Protein AF-G5A2G3-F1 (afdb_monomer_lite)

Radius of gyration: 14.89 Å; chains: 1; bounding box: 32×21×35 Å

Foldseek 3Di:
DVQPPDDADDDVRVVVCQCCPPSNPCVVVSVVVVVVDLQQDDADPVVRHGDHDDD

Structure (mmCIF, N/CA/C/O backbone):
data_AF-G5A2G3-F1
#
_entry.id   AF-G5A2G3-F1
#
loop_
_atom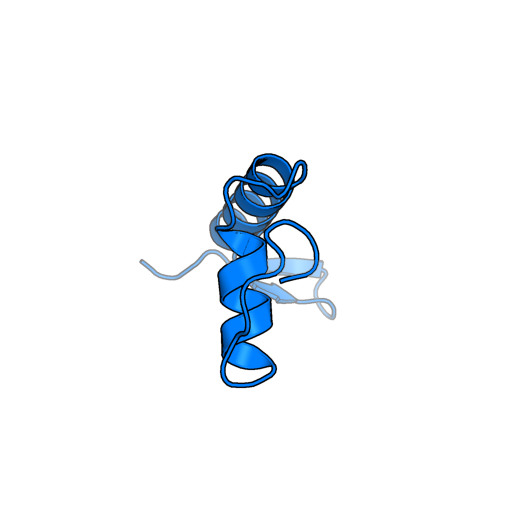_site.group_PDB
_atom_site.id
_atom_site.type_symbol
_atom_site.label_atom_id
_atom_site.label_alt_id
_atom_site.label_comp_id
_atom_site.label_asym_id
_atom_site.label_entity_id
_atom_site.label_seq_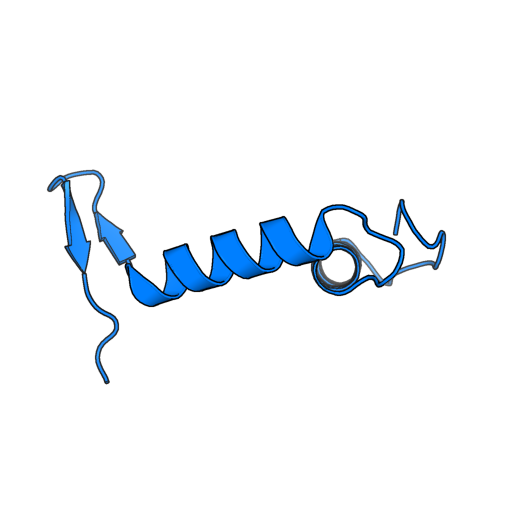id
_atom_site.pdbx_PDB_ins_code
_atom_site.Cartn_x
_atom_site.Cartn_y
_atom_site.Cartn_z
_atom_site.occupancy
_atom_site.B_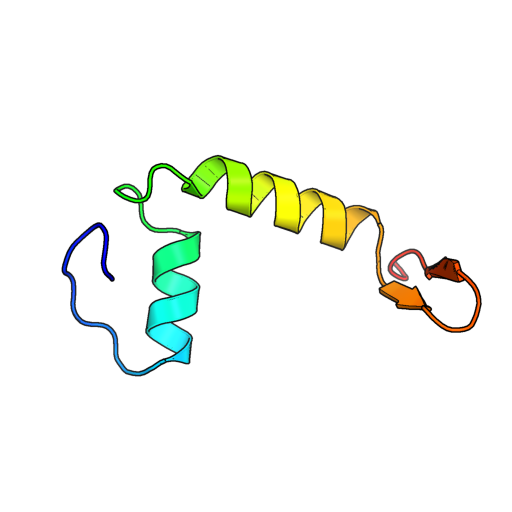iso_or_equiv
_atom_site.auth_seq_id
_atom_site.auth_comp_id
_atom_site.auth_asym_id
_atom_site.auth_atom_id
_atom_site.pdbx_PDB_model_num
ATOM 1 N N . CYS A 1 1 ? 8.582 -6.005 -9.642 1.00 89.81 1 CYS A N 1
ATOM 2 C CA . CYS A 1 1 ? 7.265 -5.336 -9.636 1.00 89.81 1 CYS A CA 1
ATOM 3 C C . CYS A 1 1 ? 6.554 -5.731 -10.918 1.00 89.81 1 CYS A C 1
ATOM 5 O O . CYS A 1 1 ? 7.209 -5.699 -11.948 1.00 89.81 1 CYS A O 1
ATOM 7 N N . VAL A 1 2 ? 5.281 -6.125 -10.867 1.00 89.81 2 VAL A N 1
ATOM 8 C CA . VAL A 1 2 ? 4.536 -6.540 -12.075 1.00 89.81 2 VAL A CA 1
ATOM 9 C C . VAL A 1 2 ? 4.197 -5.369 -13.002 1.00 89.81 2 VAL A C 1
ATOM 11 O O . VAL A 1 2 ? 3.898 -5.592 -14.162 1.00 89.81 2 VAL A O 1
ATOM 14 N N . HIS A 1 3 ? 4.283 -4.135 -12.497 1.00 92.69 3 HIS A N 1
ATOM 15 C CA . HIS A 1 3 ? 3.945 -2.927 -13.250 1.00 92.69 3 HIS A CA 1
ATOM 16 C C . HIS A 1 3 ? 5.157 -2.326 -13.976 1.00 92.69 3 HIS A C 1
ATOM 18 O O . HIS A 1 3 ? 5.109 -2.092 -15.172 1.00 92.69 3 HIS A O 1
ATOM 24 N N . CYS A 1 4 ? 6.277 -2.133 -13.269 1.00 93.94 4 CYS A N 1
ATOM 25 C CA . CYS A 1 4 ? 7.488 -1.523 -13.838 1.00 93.94 4 CYS A CA 1
ATOM 26 C C . CYS A 1 4 ? 8.588 -2.533 -14.208 1.00 93.94 4 CYS A C 1
ATOM 28 O O . CYS A 1 4 ? 9.716 -2.138 -14.491 1.00 93.94 4 CYS A O 1
ATOM 30 N N . PHE A 1 5 ? 8.314 -3.838 -14.077 1.00 93.06 5 PHE A N 1
ATOM 31 C CA . PHE A 1 5 ? 9.222 -4.972 -14.339 1.00 93.06 5 PHE A CA 1
ATOM 32 C C . PHE A 1 5 ? 10.594 -4.955 -13.632 1.00 93.06 5 PHE A C 1
ATOM 34 O O . PHE A 1 5 ? 11.393 -5.877 -13.783 1.00 93.06 5 PHE A O 1
ATOM 41 N N . LYS A 1 6 ? 10.864 -3.977 -12.759 1.00 92.44 6 LYS A N 1
ATOM 42 C CA . LYS A 1 6 ? 12.089 -3.921 -11.951 1.00 92.44 6 LYS A CA 1
ATOM 43 C C . LYS A 1 6 ? 12.150 -5.081 -10.958 1.00 92.44 6 LYS A C 1
ATOM 45 O O . LYS A 1 6 ? 11.167 -5.370 -10.257 1.00 92.44 6 LYS A O 1
ATOM 50 N N . LYS A 1 7 ? 13.326 -5.703 -10.844 1.00 93.75 7 LYS A N 1
ATOM 51 C CA . LYS A 1 7 ? 13.613 -6.713 -9.816 1.00 93.75 7 LYS A CA 1
ATOM 52 C C . LYS A 1 7 ? 13.586 -6.079 -8.422 1.00 93.75 7 LYS A C 1
ATOM 54 O O . LYS A 1 7 ? 13.957 -4.923 -8.235 1.00 93.75 7 LYS A O 1
ATOM 59 N N . CYS A 1 8 ? 13.102 -6.837 -7.443 1.00 94.75 8 CYS A N 1
ATOM 60 C CA . CYS A 1 8 ? 13.070 -6.433 -6.040 1.00 94.75 8 CYS A CA 1
ATOM 61 C C . CYS A 1 8 ? 13.722 -7.524 -5.195 1.00 94.75 8 CYS A C 1
ATOM 63 O O . CYS A 1 8 ? 13.471 -8.706 -5.428 1.00 94.75 8 CYS A O 1
ATOM 65 N N . ASN A 1 9 ? 14.502 -7.123 -4.192 1.00 93.81 9 ASN A N 1
ATOM 66 C CA . ASN A 1 9 ? 15.213 -8.045 -3.308 1.00 93.81 9 ASN A CA 1
ATOM 67 C C . ASN A 1 9 ? 14.251 -8.611 -2.252 1.00 93.81 9 ASN A C 1
ATOM 69 O O . ASN A 1 9 ? 14.170 -8.135 -1.121 1.00 93.81 9 ASN A O 1
ATOM 73 N N . GLY A 1 10 ? 13.462 -9.603 -2.665 1.00 94.75 10 GLY A N 1
ATOM 74 C CA . GLY A 1 10 ? 12.543 -10.343 -1.807 1.00 94.75 10 GLY A CA 1
ATOM 75 C C . GLY A 1 10 ? 11.123 -9.776 -1.723 1.00 94.75 10 GLY A C 1
ATOM 76 O O . GLY A 1 10 ? 10.791 -8.697 -2.225 1.00 94.75 10 GLY A O 1
ATOM 77 N N . ARG A 1 11 ? 10.253 -10.541 -1.050 1.00 93.56 11 ARG A N 1
ATOM 78 C CA . ARG A 1 11 ? 8.802 -10.294 -0.988 1.00 93.56 11 ARG A CA 1
ATOM 79 C C . ARG A 1 11 ? 8.448 -8.961 -0.325 1.00 93.56 11 ARG A C 1
ATOM 81 O O . ARG A 1 11 ? 7.571 -8.251 -0.811 1.00 93.56 11 ARG A O 1
ATOM 88 N N . ARG A 1 12 ? 9.145 -8.592 0.758 1.00 93.56 12 ARG A N 1
ATOM 89 C CA . ARG A 1 12 ? 8.912 -7.324 1.476 1.00 93.56 12 ARG A CA 1
ATOM 90 C C . ARG A 1 12 ? 9.240 -6.114 0.601 1.00 93.56 12 ARG A C 1
ATOM 92 O O . ARG A 1 12 ? 8.436 -5.184 0.528 1.00 93.56 12 ARG A O 1
ATOM 99 N N . ALA A 1 13 ? 10.383 -6.148 -0.084 1.00 94.25 13 ALA A N 1
ATOM 100 C CA . ALA A 1 13 ? 10.789 -5.099 -1.014 1.00 94.25 13 ALA A CA 1
ATOM 101 C C . ALA A 1 13 ? 9.811 -4.991 -2.190 1.00 94.25 13 ALA A C 1
ATOM 103 O O . ALA A 1 13 ? 9.398 -3.888 -2.535 1.00 94.25 13 ALA A O 1
ATOM 104 N N . LEU A 1 14 ? 9.374 -6.126 -2.749 1.00 95.19 14 LEU A N 1
ATOM 105 C CA . LEU A 1 14 ? 8.376 -6.153 -3.819 1.00 95.19 14 LEU A CA 1
ATOM 106 C C . LEU A 1 14 ? 7.056 -5.504 -3.387 1.00 95.19 14 LEU A C 1
ATOM 108 O O . LEU A 1 14 ? 6.537 -4.651 -4.100 1.00 95.19 14 LEU A O 1
ATOM 112 N N . HIS A 1 15 ? 6.530 -5.866 -2.215 1.00 92.06 15 HIS A N 1
ATOM 113 C CA . HIS A 1 15 ? 5.260 -5.329 -1.728 1.00 92.06 15 HIS A CA 1
ATOM 114 C C . HIS A 1 15 ? 5.330 -3.821 -1.455 1.00 92.06 15 HIS A C 1
ATOM 116 O O . HIS A 1 15 ? 4.404 -3.084 -1.788 1.00 92.06 15 HIS A O 1
ATOM 122 N N . ASN A 1 16 ? 6.442 -3.342 -0.891 1.00 93.38 16 ASN A N 1
ATOM 123 C CA . ASN A 1 16 ? 6.665 -1.908 -0.735 1.00 93.38 16 ASN A CA 1
ATOM 124 C C . ASN A 1 16 ? 6.805 -1.205 -2.083 1.00 93.38 16 ASN A C 1
ATOM 126 O O . ASN A 1 16 ? 6.181 -0.169 -2.273 1.00 93.38 16 ASN A O 1
ATOM 130 N N . HIS A 1 17 ? 7.545 -1.775 -3.032 1.00 95.62 17 HIS A N 1
ATOM 131 C CA . HIS A 1 17 ? 7.668 -1.191 -4.362 1.00 95.62 17 HIS A CA 1
ATOM 132 C C . HIS A 1 17 ? 6.300 -1.063 -5.039 1.00 95.62 17 HIS A C 1
ATOM 134 O O . HIS A 1 17 ? 5.950 0.030 -5.460 1.00 95.62 17 HIS A O 1
ATOM 140 N N . VAL A 1 18 ? 5.480 -2.119 -5.075 1.00 94.44 18 VAL A N 1
ATOM 141 C CA . VAL A 1 18 ? 4.145 -2.075 -5.707 1.00 94.44 18 VAL A CA 1
ATOM 142 C C . VAL A 1 18 ? 3.286 -0.927 -5.157 1.00 94.44 18 VAL A C 1
ATOM 144 O O . VAL A 1 18 ? 2.623 -0.244 -5.931 1.00 94.44 18 VAL A O 1
ATOM 147 N N . ARG A 1 19 ? 3.351 -0.644 -3.848 1.00 91.88 19 ARG A N 1
ATOM 148 C CA . ARG A 1 19 ? 2.601 0.460 -3.212 1.00 91.88 19 ARG A CA 1
ATOM 149 C C . ARG A 1 19 ? 2.990 1.855 -3.706 1.00 91.88 19 ARG A C 1
ATOM 151 O O . ARG A 1 19 ? 2.170 2.760 -3.617 1.00 91.88 19 ARG A O 1
ATOM 158 N N . TYR A 1 20 ? 4.233 2.039 -4.142 1.00 93.00 20 TYR A N 1
AT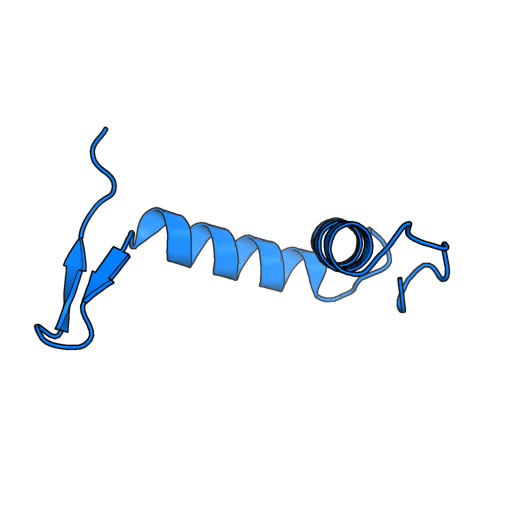OM 159 C CA . TYR A 1 20 ? 4.792 3.344 -4.516 1.00 93.00 20 TYR A CA 1
ATOM 160 C C . TYR A 1 20 ? 5.209 3.419 -5.990 1.00 93.00 20 TYR A C 1
ATOM 162 O O . TYR A 1 20 ? 5.730 4.439 -6.430 1.00 93.00 20 TYR A O 1
ATOM 170 N N . CYS A 1 21 ? 4.993 2.350 -6.753 1.00 95.56 21 CYS A N 1
ATOM 171 C CA . CYS A 1 21 ? 5.360 2.255 -8.156 1.00 95.56 21 CYS A CA 1
ATOM 172 C C . CYS A 1 21 ? 4.527 3.236 -8.992 1.00 95.56 21 CYS A C 1
ATOM 174 O O . CYS A 1 21 ? 3.305 3.219 -8.901 1.00 95.56 21 CYS A O 1
ATOM 176 N N . ASN A 1 22 ? 5.181 4.076 -9.800 1.00 94.25 22 ASN A N 1
ATOM 177 C CA . ASN A 1 22 ? 4.494 5.045 -10.663 1.00 94.25 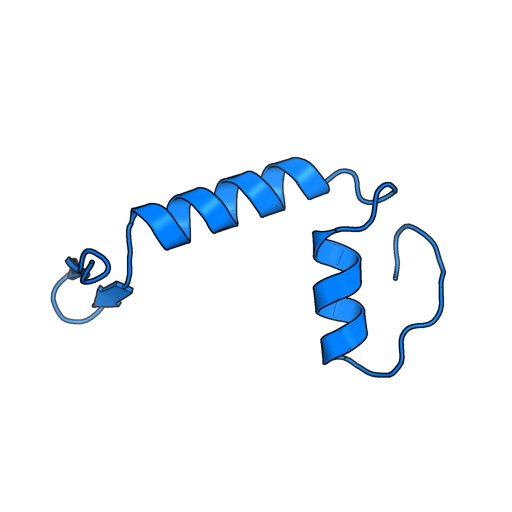22 ASN A CA 1
ATOM 178 C C . ASN A 1 22 ? 3.711 4.378 -11.798 1.00 94.25 22 ASN A C 1
ATOM 180 O O . ASN A 1 22 ? 2.671 4.890 -12.182 1.00 94.25 22 ASN A O 1
ATOM 184 N N . ASP A 1 23 ? 4.172 3.216 -12.258 1.00 95.38 23 ASP A N 1
ATOM 185 C CA . ASP A 1 23 ? 3.515 2.450 -13.322 1.00 95.38 23 ASP A CA 1
ATOM 186 C C . ASP A 1 23 ? 2.345 1.601 -12.792 1.00 95.38 23 ASP A C 1
ATOM 188 O O . ASP A 1 23 ? 1.692 0.892 -13.552 1.00 95.38 23 ASP A O 1
ATOM 192 N N . ASN A 1 24 ? 2.090 1.622 -11.476 1.00 95.44 24 ASN A N 1
ATOM 193 C CA . ASN A 1 24 ? 0.945 0.940 -10.888 1.00 95.44 24 ASN A CA 1
ATOM 194 C C . ASN A 1 24 ? -0.314 1.822 -11.016 1.00 95.44 24 ASN A C 1
ATOM 196 O O . ASN A 1 24 ? -0.391 2.835 -10.313 1.00 95.44 24 ASN A O 1
ATOM 200 N N . PRO A 1 25 ? -1.320 1.434 -11.825 1.00 94.50 25 PRO A N 1
ATOM 201 C CA . PRO A 1 25 ? -2.552 2.211 -11.981 1.00 94.50 25 PRO A CA 1
ATOM 202 C C . PRO A 1 25 ? -3.341 2.335 -10.668 1.00 94.50 25 PRO A C 1
ATOM 204 O O . PRO A 1 25 ? -4.023 3.328 -10.441 1.00 94.50 25 PRO A O 1
ATOM 207 N N . ASP A 1 26 ? -3.184 1.379 -9.749 1.00 93.75 26 ASP A N 1
ATOM 208 C CA . ASP A 1 26 ? -3.869 1.371 -8.456 1.00 93.75 26 ASP A CA 1
ATOM 209 C C . ASP A 1 26 ? -3.117 2.145 -7.363 1.00 93.75 26 ASP A C 1
ATOM 211 O O . 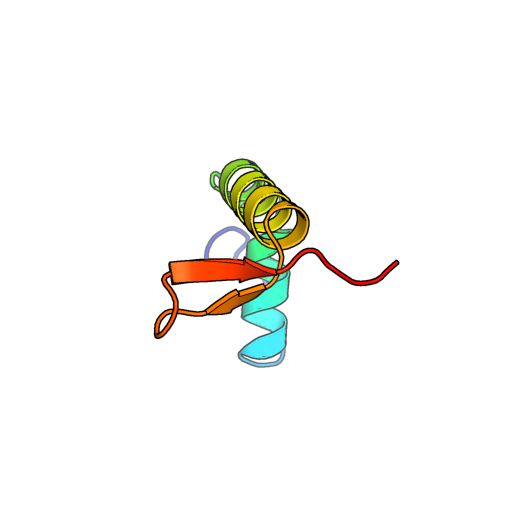ASP A 1 26 ? -3.530 2.131 -6.198 1.00 93.75 26 ASP A O 1
ATOM 215 N N . LYS A 1 27 ? -2.000 2.817 -7.685 1.00 92.62 27 LYS A N 1
ATOM 216 C CA . LYS A 1 27 ? -1.165 3.537 -6.705 1.00 92.62 27 LYS A CA 1
ATOM 217 C C . LYS A 1 27 ? -1.999 4.477 -5.828 1.00 92.62 27 LYS A C 1
ATOM 219 O O . LYS A 1 27 ? -1.860 4.465 -4.601 1.00 92.62 27 LYS A O 1
ATOM 224 N N . GLU A 1 28 ? -2.891 5.257 -6.434 1.00 94.00 28 GLU A N 1
ATOM 225 C CA . GLU A 1 28 ? -3.745 6.209 -5.716 1.00 94.00 28 GLU A CA 1
ATOM 226 C C . GLU A 1 28 ? -4.798 5.511 -4.848 1.00 94.00 28 GLU A C 1
ATOM 228 O O . GLU A 1 28 ? -4.992 5.874 -3.685 1.00 94.00 28 GLU A O 1
ATOM 233 N N . ALA A 1 29 ? -5.433 4.456 -5.365 1.00 93.44 29 ALA A N 1
ATOM 234 C CA . ALA A 1 29 ? -6.409 3.665 -4.621 1.00 93.44 29 ALA A CA 1
ATOM 235 C C . ALA A 1 29 ? -5.774 2.995 -3.389 1.00 93.44 29 ALA A C 1
ATOM 237 O O . ALA A 1 29 ? -6.334 3.030 -2.286 1.00 93.44 29 ALA A O 1
ATOM 238 N N . ILE A 1 30 ? -4.564 2.448 -3.542 1.00 91.44 30 ILE A N 1
ATOM 239 C CA . ILE A 1 30 ? -3.772 1.874 -2.449 1.00 91.44 30 ILE A CA 1
ATOM 240 C C . ILE A 1 30 ? -3.438 2.949 -1.410 1.00 91.44 30 ILE A C 1
ATOM 242 O O . ILE A 1 30 ? -3.598 2.707 -0.208 1.00 91.44 30 ILE A O 1
ATOM 246 N N . ALA A 1 31 ? -3.001 4.134 -1.844 1.00 92.25 31 ALA A N 1
ATOM 247 C CA . ALA A 1 31 ? -2.706 5.249 -0.948 1.00 92.25 31 ALA A CA 1
ATOM 248 C C . ALA A 1 31 ? -3.951 5.681 -0.156 1.00 92.25 31 ALA A C 1
ATOM 250 O O . ALA A 1 31 ? -3.891 5.776 1.072 1.00 92.25 31 ALA A O 1
ATOM 251 N N . LYS A 1 32 ? -5.100 5.836 -0.826 1.00 93.25 32 LYS A N 1
ATOM 252 C CA . LYS A 1 32 ? -6.383 6.192 -0.202 1.00 93.25 32 LYS A CA 1
ATOM 253 C C . LYS A 1 32 ? -6.830 5.153 0.824 1.00 93.25 32 LYS A C 1
ATOM 255 O O . LYS A 1 32 ? -7.198 5.512 1.940 1.00 93.25 32 LYS A O 1
ATOM 260 N N . LYS A 1 33 ? -6.743 3.860 0.492 1.00 90.25 33 LYS A N 1
ATOM 261 C CA . LYS A 1 33 ? -7.080 2.761 1.414 1.00 90.25 33 LYS A CA 1
ATOM 262 C C . LYS A 1 33 ? -6.174 2.755 2.644 1.00 90.25 33 LYS A C 1
ATOM 264 O O . LYS A 1 33 ? -6.650 2.571 3.760 1.00 90.25 33 LYS A O 1
ATOM 269 N N . ARG A 1 34 ? -4.871 2.984 2.462 1.00 88.62 34 ARG A N 1
ATOM 270 C CA . ARG A 1 34 ? -3.919 3.063 3.579 1.00 88.62 34 ARG A CA 1
ATOM 271 C C . ARG A 1 34 ? -4.172 4.269 4.468 1.00 88.62 34 ARG A C 1
ATOM 273 O O . ARG A 1 34 ? -4.126 4.108 5.682 1.00 88.62 34 ARG A O 1
ATOM 280 N N . LYS A 1 35 ? -4.452 5.432 3.875 1.00 88.88 35 LYS A N 1
ATOM 281 C CA . LYS A 1 35 ? -4.842 6.631 4.616 1.00 88.88 35 LYS A CA 1
ATOM 282 C C . LYS A 1 35 ? -6.102 6.355 5.434 1.00 88.88 35 LYS A C 1
ATOM 284 O O . LYS A 1 35 ? -6.035 6.446 6.648 1.00 88.88 35 LYS A O 1
ATOM 289 N N . LYS A 1 36 ? -7.170 5.845 4.809 1.00 86.25 36 LYS A N 1
ATOM 290 C CA . LYS A 1 36 ? -8.409 5.454 5.504 1.00 86.25 36 LYS A CA 1
ATOM 291 C C . LYS A 1 36 ? -8.153 4.492 6.670 1.00 86.25 36 LYS A C 1
ATOM 293 O O . LYS A 1 36 ? -8.709 4.681 7.741 1.00 86.25 36 LYS A O 1
ATOM 298 N N . ASN A 1 37 ? -7.313 3.475 6.479 1.00 83.81 37 ASN A N 1
ATOM 299 C CA . ASN A 1 37 ? -6.984 2.523 7.544 1.00 83.81 37 ASN A CA 1
ATOM 300 C C . ASN A 1 37 ? -6.165 3.159 8.677 1.00 83.81 37 ASN A C 1
ATOM 302 O O . ASN A 1 37 ? -6.361 2.804 9.832 1.00 83.81 37 ASN A O 1
ATOM 306 N N . ASN A 1 38 ? -5.238 4.064 8.359 1.00 83.31 38 ASN A N 1
ATOM 307 C CA . ASN A 1 38 ? -4.453 4.770 9.370 1.00 83.31 38 ASN A CA 1
ATOM 308 C C . ASN A 1 38 ? -5.302 5.803 10.128 1.00 83.31 38 ASN A C 1
ATOM 310 O O . ASN A 1 38 ? -5.114 5.942 11.330 1.00 83.31 38 ASN A O 1
ATOM 314 N N . ASP A 1 39 ? -6.236 6.466 9.442 1.00 83.19 39 ASP A N 1
ATOM 315 C CA . ASP A 1 39 ? -7.165 7.441 10.021 1.00 83.19 39 ASP A CA 1
ATOM 316 C C . ASP A 1 39 ? -8.221 6.748 10.899 1.00 83.19 39 ASP A C 1
ATOM 318 O O . ASP A 1 39 ? -8.522 7.230 11.983 1.00 83.19 39 ASP A O 1
ATOM 322 N N . ARG A 1 40 ? -8.738 5.581 10.477 1.00 78.38 40 ARG A N 1
ATOM 323 C CA . ARG A 1 40 ? -9.655 4.753 11.285 1.00 78.38 40 ARG A CA 1
ATOM 324 C C . ARG A 1 40 ? -8.979 4.176 12.534 1.00 78.38 40 ARG A C 1
ATOM 326 O O . ARG A 1 40 ? -9.641 3.921 13.531 1.00 78.38 40 ARG A O 1
ATOM 333 N N . GLY A 1 41 ? -7.672 3.934 12.465 1.00 78.06 41 GLY A N 1
ATOM 334 C CA . GLY A 1 41 ? -6.922 3.269 13.523 1.00 78.06 41 GLY A CA 1
ATOM 335 C C . GLY A 1 41 ? -7.183 1.757 13.597 1.00 78.06 41 GLY A C 1
ATOM 336 O O . GLY A 1 41 ? -7.518 1.111 12.597 1.00 78.06 41 GLY A O 1
ATOM 337 N N . ALA A 1 42 ? -6.933 1.154 14.761 1.00 79.75 42 ALA A N 1
ATOM 338 C CA . ALA A 1 42 ? -7.047 -0.294 14.931 1.00 79.75 42 ALA A CA 1
ATOM 339 C C . ALA A 1 42 ? -8.519 -0.693 15.081 1.00 79.75 42 ALA A C 1
ATOM 341 O O . ALA A 1 42 ? -9.216 -0.133 15.908 1.00 79.75 42 ALA A O 1
ATOM 342 N N . HIS A 1 43 ? -8.997 -1.673 14.317 1.00 81.06 43 HIS A N 1
ATOM 343 C CA . HIS A 1 43 ? -10.360 -2.187 14.469 1.00 81.06 43 HIS A CA 1
ATOM 344 C C . HIS A 1 43 ? -10.345 -3.491 15.264 1.00 81.06 43 HIS A C 1
ATOM 346 O O . HIS A 1 43 ? -9.619 -4.423 14.910 1.00 81.06 43 HIS A O 1
ATOM 352 N N . CYS A 1 44 ? -11.167 -3.577 16.300 1.00 80.50 44 CYS A N 1
ATOM 353 C CA . CYS A 1 44 ? -11.377 -4.789 17.082 1.00 80.50 44 CYS A CA 1
ATOM 354 C C . CYS A 1 44 ? -12.576 -5.552 16.531 1.00 80.50 44 CYS A C 1
ATOM 356 O O . CYS A 1 44 ? -13.718 -5.173 16.769 1.00 80.50 44 CYS A O 1
ATOM 358 N N . GLY A 1 45 ? -12.329 -6.666 15.842 1.00 82.38 45 GLY A N 1
ATOM 359 C CA . GLY A 1 45 ? -13.410 -7.501 15.305 1.00 82.38 45 GLY A CA 1
ATOM 360 C C . GLY A 1 45 ? -14.304 -8.138 16.377 1.00 82.38 45 GLY A C 1
ATOM 361 O O . GLY A 1 45 ? -15.446 -8.464 16.087 1.00 82.38 45 GLY A O 1
ATOM 362 N N . ALA A 1 46 ? -13.815 -8.283 17.615 1.00 83.81 46 ALA A N 1
ATOM 363 C CA . ALA A 1 46 ? -14.595 -8.842 18.723 1.00 83.81 46 ALA A CA 1
ATOM 364 C C . ALA A 1 46 ? -15.620 -7.848 19.291 1.00 83.81 46 ALA A C 1
ATOM 366 O O . ALA A 1 46 ? -16.710 -8.238 19.691 1.00 83.81 46 ALA A O 1
ATOM 367 N N . CYS A 1 47 ? -15.262 -6.566 19.330 1.00 86.75 47 CYS A N 1
ATOM 368 C CA . CYS A 1 47 ? -16.064 -5.509 19.932 1.00 86.75 47 CYS A CA 1
ATOM 369 C C . CYS A 1 47 ? -16.690 -4.559 18.899 1.00 86.75 47 CYS A C 1
ATOM 371 O O . CYS A 1 47 ? -17.472 -3.689 19.263 1.00 86.75 47 CYS A O 1
ATOM 373 N N . GLY A 1 48 ? -16.355 -4.714 17.612 1.00 83.31 48 GLY A N 1
ATOM 374 C CA . GLY A 1 48 ? -16.845 -3.886 16.506 1.00 83.31 48 GLY A CA 1
ATOM 375 C C . GLY A 1 48 ? -16.365 -2.433 16.545 1.00 83.31 48 GLY A C 1
ATOM 376 O O . GLY A 1 48 ? -16.818 -1.623 15.740 1.00 83.31 48 GLY A O 1
ATOM 377 N N . GLN A 1 49 ? -15.466 -2.090 17.469 1.00 81.12 49 GLN A N 1
ATOM 378 C CA . GLN A 1 49 ? -15.029 -0.721 17.713 1.00 81.12 49 GLN A CA 1
ATOM 379 C C . GLN A 1 49 ? -13.726 -0.400 16.985 1.00 81.12 49 GLN A C 1
ATOM 381 O O . GLN A 1 49 ? -12.798 -1.216 16.914 1.00 81.12 49 GLN A O 1
ATOM 386 N N . ASP A 1 50 ? -13.670 0.824 16.470 1.00 80.94 50 ASP A N 1
ATOM 387 C CA . ASP A 1 50 ? -12.465 1.437 15.935 1.00 80.94 50 ASP A CA 1
ATOM 388 C C . ASP A 1 50 ? -11.738 2.202 17.053 1.00 80.94 50 ASP A C 1
ATOM 390 O O . ASP A 1 50 ? -12.323 3.012 17.772 1.00 80.94 50 ASP A O 1
ATOM 394 N N . PHE A 1 51 ? -10.448 1.925 17.209 1.00 77.62 51 PHE A N 1
ATOM 395 C CA . PHE A 1 51 ? -9.554 2.551 18.169 1.00 77.62 51 PHE A CA 1
ATOM 396 C C . PHE A 1 51 ? -8.708 3.579 17.446 1.00 77.62 51 PHE A C 1
ATOM 398 O O . PHE A 1 51 ? -7.862 3.230 16.616 1.00 77.62 51 PHE A O 1
ATOM 405 N N . ASN A 1 52 ? -8.887 4.840 17.822 1.00 70.06 52 ASN A N 1
ATOM 406 C CA . ASN A 1 52 ? -8.034 5.911 17.342 1.00 70.06 52 ASN A CA 1
ATOM 407 C C . ASN A 1 52 ? -6.574 5.635 17.709 1.00 70.06 52 ASN A C 1
ATOM 409 O O . ASN A 1 52 ? -6.249 5.085 18.766 1.00 70.06 52 ASN A O 1
ATOM 413 N N . LYS A 1 53 ? -5.674 6.046 16.820 1.00 67.25 53 LYS A N 1
ATOM 414 C CA . LYS A 1 53 ? -4.241 6.026 17.094 1.00 67.25 53 LYS A CA 1
ATOM 415 C C . LYS A 1 53 ? -3.978 6.974 18.273 1.00 67.25 53 LYS A C 1
ATOM 417 O O . LYS A 1 53 ? -4.384 8.130 18.206 1.00 67.25 53 LYS A O 1
ATOM 422 N N . LYS A 1 54 ? -3.345 6.495 19.353 1.00 61.28 54 LYS A N 1
ATOM 423 C CA . LYS A 1 54 ? -2.868 7.387 20.423 1.00 61.28 54 LYS A CA 1
ATOM 424 C C . LYS A 1 54 ? -1.881 8.377 19.796 1.00 61.28 54 LYS A C 1
ATOM 426 O O . LYS A 1 54 ? -0.953 7.932 19.116 1.00 61.28 54 LYS A O 1
ATOM 431 N N . ASN A 1 55 ? -2.155 9.668 19.968 1.00 53.81 55 ASN A N 1
ATOM 432 C CA . ASN A 1 55 ? -1.241 10.752 19.616 1.00 53.81 55 ASN A CA 1
ATOM 433 C C . ASN A 1 55 ? -0.083 10.786 20.614 1.00 53.81 55 ASN A C 1
ATOM 435 O O . ASN A 1 55 ? -0.370 10.600 21.819 1.00 53.81 55 ASN A O 1
#

Organism: Phytophthora sojae (strain P6497) (NCBI:txid1094619)

pLDDT: mean 87.67, std 8.92, range [53.81, 95.62]

Secondary structure (DSSP, 8-state):
-TTT----SHHHHHHHHHHH-TT-TTHHHHHHHHHHHHHH-EEETTTTEEEPPP-

Sequence (55 aa):
CVHCFKKCNGRRALHNHVRYCNDNPDKEAIAKKRKKNNDRGAHCGACGQDFNKKN